Protein AF-A0A524JD13-F1 (afdb_monomer_lite)

Foldseek 3Di:
DDPVVQVVCVVVVHDHPDDDPDPDDDPPDDPQAPQAPPVGDDDPDDQQDWGAGPVRDIDHD

pLDDT: mean 76.2, std 11.61, range [47.31, 89.94]

Sequence (61 aa):
MNPKENALHIIHFGTQDRVVLAPPSHTIADFGANHEGDDGGGHHVPVGTRWTDVWGTVWHR

Structure (mmCIF, N/CA/C/O backbone):
data_AF-A0A524JD13-F1
#
_entry.id   AF-A0A524JD13-F1
#
loop_
_atom_site.group_PDB
_atom_site.id
_atom_site.type_symbol
_atom_site.label_atom_id
_atom_site.label_alt_id
_atom_site.label_comp_id
_atom_site.label_asym_id
_atom_site.label_entity_id
_atom_site.label_seq_id
_atom_site.pdbx_PDB_ins_code
_atom_site.Cartn_x
_atom_site.Cartn_y
_atom_site.Cartn_z
_atom_site.occupancy
_atom_site.B_iso_or_equiv
_atom_site.auth_seq_id
_atom_site.auth_comp_id
_atom_site.auth_asym_id
_atom_site.auth_atom_id
_atom_site.pdbx_PDB_model_num
ATOM 1 N N . MET A 1 1 ? -24.354 11.685 18.662 1.00 76.50 1 MET A N 1
ATOM 2 C CA . MET A 1 1 ? -22.935 11.820 19.046 1.00 76.50 1 MET A CA 1
ATOM 3 C C . MET A 1 1 ? -22.105 12.279 17.848 1.00 76.50 1 MET A C 1
ATOM 5 O O . MET A 1 1 ? -22.405 11.847 16.735 1.00 76.50 1 MET A O 1
ATOM 9 N N . ASN A 1 2 ? -21.118 13.164 18.024 1.00 86.88 2 ASN A N 1
ATOM 10 C CA . ASN A 1 2 ? -20.227 13.563 16.922 1.00 86.88 2 ASN A CA 1
ATOM 11 C C . ASN A 1 2 ? -19.121 12.501 16.675 1.00 86.88 2 ASN A C 1
ATOM 13 O O . ASN A 1 2 ? -18.885 11.654 17.540 1.00 86.88 2 ASN A O 1
ATOM 17 N N . PRO A 1 3 ?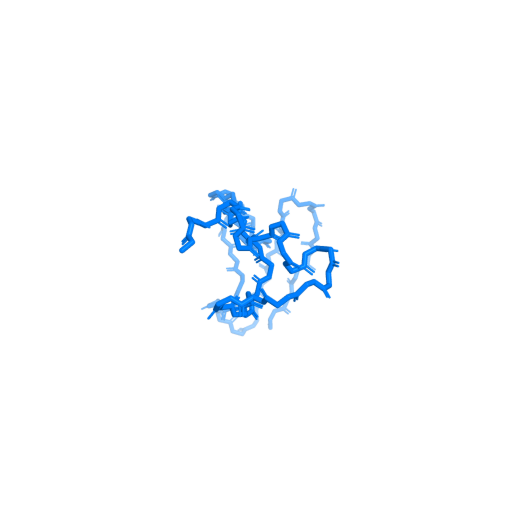 -18.429 12.507 15.516 1.00 82.25 3 PRO 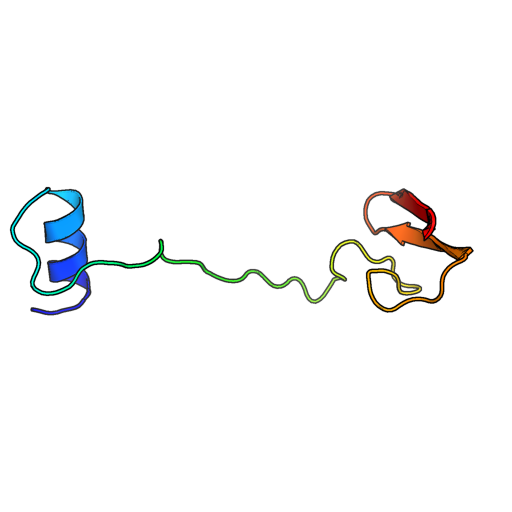A N 1
ATOM 18 C CA . PRO A 1 3 ? -17.441 11.471 15.191 1.00 82.25 3 PRO A CA 1
ATOM 19 C C . PRO A 1 3 ? -16.300 11.331 16.209 1.00 82.25 3 PRO A C 1
ATOM 21 O O . PRO A 1 3 ? -15.853 10.218 16.479 1.00 82.25 3 PRO A O 1
ATOM 24 N N . LYS A 1 4 ? -15.852 12.447 16.800 1.00 85.69 4 LYS A N 1
ATOM 25 C CA . LYS A 1 4 ? -14.777 12.467 17.801 1.00 85.69 4 LYS A CA 1
ATOM 26 C C . LYS A 1 4 ? -15.224 11.811 19.106 1.00 85.69 4 LYS A C 1
ATOM 28 O O . LYS A 1 4 ? -14.493 10.998 19.659 1.00 85.69 4 LYS A O 1
ATOM 33 N N . GLU A 1 5 ? -16.424 12.139 19.572 1.00 87.81 5 GLU A N 1
ATOM 34 C CA . GLU A 1 5 ? -17.025 11.537 20.765 1.00 87.81 5 GLU A CA 1
ATOM 35 C C . GLU A 1 5 ? -17.192 10.021 20.586 1.00 87.81 5 GLU A C 1
ATOM 37 O O . GLU A 1 5 ? -16.730 9.255 21.427 1.00 87.81 5 GLU A O 1
ATOM 42 N N . ASN A 1 6 ? -17.738 9.564 19.452 1.00 87.56 6 ASN A N 1
ATOM 43 C CA . ASN A 1 6 ? -17.929 8.132 19.188 1.00 87.56 6 ASN A CA 1
ATOM 44 C C . ASN A 1 6 ? -16.601 7.361 19.138 1.00 87.56 6 ASN A C 1
ATOM 46 O O . ASN A 1 6 ? -16.514 6.251 19.659 1.00 87.56 6 ASN A O 1
ATOM 50 N N . ALA A 1 7 ? -15.550 7.955 18.562 1.00 81.81 7 ALA A N 1
ATOM 51 C CA . ALA A 1 7 ? -14.212 7.365 18.569 1.00 81.81 7 ALA A CA 1
ATOM 52 C C . ALA A 1 7 ? -13.654 7.206 19.995 1.00 81.81 7 ALA A C 1
ATOM 54 O O . ALA A 1 7 ? -13.097 6.160 20.321 1.00 81.81 7 ALA A O 1
ATOM 55 N N . LEU A 1 8 ? -13.847 8.206 20.863 1.00 87.62 8 LEU A N 1
ATOM 56 C CA . LEU A 1 8 ? -13.425 8.131 22.265 1.00 87.62 8 LEU A CA 1
ATOM 57 C C . LEU A 1 8 ? -14.181 7.040 23.034 1.00 87.62 8 LEU A C 1
ATOM 59 O O . LEU A 1 8 ? -13.559 6.299 23.791 1.00 87.62 8 LEU A O 1
ATOM 63 N N . HIS A 1 9 ? -15.487 6.882 22.807 1.00 87.12 9 HIS A N 1
ATOM 64 C CA . HIS A 1 9 ? -16.264 5.802 23.426 1.00 87.12 9 HIS A CA 1
ATOM 65 C C . HIS A 1 9 ? -15.751 4.410 23.038 1.00 87.12 9 HIS A C 1
ATOM 67 O O . HIS A 1 9 ? -15.644 3.549 23.909 1.00 87.12 9 HIS A O 1
ATOM 73 N N . ILE A 1 10 ? -15.364 4.206 21.774 1.00 84.19 10 ILE A N 1
ATOM 74 C CA . ILE A 1 10 ? -14.760 2.945 21.315 1.00 84.19 10 ILE A CA 1
ATOM 75 C C . ILE A 1 10 ? -13.417 2.693 22.016 1.00 84.19 10 ILE A C 1
ATOM 77 O O . ILE A 1 10 ? -13.184 1.589 22.502 1.00 84.19 10 ILE A O 1
ATOM 81 N N . ILE A 1 11 ? -12.553 3.712 22.111 1.00 85.19 11 ILE A N 1
ATOM 82 C CA . ILE A 1 11 ? -11.233 3.607 22.766 1.00 85.19 11 ILE A CA 1
ATOM 83 C C . ILE A 1 11 ? -11.372 3.283 24.262 1.00 85.19 11 ILE A C 1
ATOM 85 O O . ILE A 1 11 ? -10.576 2.524 24.808 1.00 85.19 11 ILE A O 1
ATOM 89 N N . HIS A 1 12 ? -12.383 3.845 24.925 1.00 89.94 12 HIS A N 1
ATOM 90 C CA . HIS A 1 12 ? -12.639 3.636 26.350 1.00 89.94 12 HIS A CA 1
ATOM 91 C C . HIS A 1 12 ? -13.546 2.433 26.655 1.00 89.94 12 HIS A C 1
ATOM 93 O O . HIS A 1 12 ? -13.955 2.275 27.804 1.00 89.94 12 HIS A O 1
ATOM 99 N N . PHE A 1 13 ? -13.861 1.593 25.661 1.00 84.94 13 PHE A N 1
ATOM 100 C CA . PHE A 1 13 ? -14.754 0.434 25.802 1.00 84.94 13 PHE A CA 1
ATOM 101 C C . PHE A 1 13 ? -16.140 0.780 26.388 1.00 84.94 13 PHE A C 1
ATOM 103 O O . PHE A 1 13 ? -16.740 -0.014 27.111 1.00 84.94 13 PHE A O 1
ATOM 110 N N . GLY A 1 14 ? -16.642 1.984 26.103 1.00 85.25 14 GLY A N 1
ATOM 111 C CA . GLY A 1 14 ? -17.994 2.407 26.465 1.00 85.25 14 GLY A CA 1
ATOM 112 C C . GLY A 1 14 ? -19.042 1.936 25.454 1.00 85.25 14 GLY A C 1
ATOM 113 O O . GLY A 1 14 ? -18.742 1.211 24.513 1.00 85.25 14 GLY A O 1
ATOM 114 N N . THR A 1 15 ? -20.287 2.386 25.617 1.00 86.50 15 THR A N 1
ATOM 115 C CA . THR A 1 15 ? -21.350 2.133 24.634 1.00 86.50 15 THR A CA 1
ATOM 116 C C . THR A 1 15 ? -21.229 3.111 23.467 1.00 86.50 15 THR A C 1
ATOM 118 O O . THR A 1 15 ? -21.424 4.313 23.642 1.00 86.50 15 THR A O 1
ATOM 121 N N . GLN A 1 16 ? -20.909 2.601 22.280 1.00 81.31 16 GLN A N 1
ATOM 122 C CA . GLN A 1 16 ? -20.869 3.370 21.033 1.00 81.31 16 GLN A CA 1
ATOM 123 C C . GLN A 1 16 ? -22.215 3.356 20.292 1.00 81.31 16 GLN A C 1
ATOM 125 O O . GLN A 1 16 ? -22.866 2.316 20.198 1.00 81.31 16 GLN A O 1
ATOM 130 N N . ASP A 1 17 ? -22.583 4.482 19.674 1.00 81.88 17 ASP A N 1
ATOM 131 C CA . ASP A 1 17 ? -23.734 4.555 18.759 1.00 81.88 17 ASP A CA 1
ATOM 132 C C . ASP A 1 17 ? -23.421 3.862 17.419 1.00 81.88 17 ASP A C 1
ATOM 134 O O . ASP A 1 17 ? -24.317 3.390 16.715 1.00 81.88 17 ASP A O 1
ATOM 138 N N . ARG A 1 18 ? -22.136 3.839 17.026 1.00 78.12 18 ARG A N 1
ATOM 139 C CA . ARG A 1 18 ? -21.643 3.241 15.775 1.00 78.12 18 ARG A CA 1
ATOM 140 C C . ARG A 1 18 ? -20.289 2.574 15.987 1.00 78.12 18 ARG A C 1
ATOM 142 O O . ARG A 1 18 ? -19.426 3.126 16.661 1.00 78.12 18 ARG A O 1
ATOM 149 N N . VAL A 1 19 ? -20.076 1.421 15.357 1.00 81.12 19 VAL A N 1
ATOM 150 C CA . VAL A 1 19 ? -18.801 0.689 15.401 1.00 81.12 19 VAL A CA 1
ATOM 151 C C . VAL A 1 19 ? -17.894 1.153 14.260 1.00 81.12 19 VAL A C 1
ATOM 153 O O . VAL A 1 19 ? -18.329 1.250 13.113 1.00 81.12 19 VAL A O 1
ATOM 156 N N . VAL A 1 20 ? -16.627 1.435 14.567 1.00 74.19 20 VAL A N 1
ATOM 157 C CA . VAL A 1 20 ? -15.589 1.684 13.557 1.00 74.19 20 VAL A CA 1
ATOM 158 C C . VAL A 1 20 ? -15.256 0.354 12.875 1.00 74.19 20 VAL A C 1
ATOM 160 O O . VAL A 1 20 ? -14.780 -0.568 13.527 1.00 74.19 20 VAL A O 1
ATOM 163 N N . LEU A 1 21 ? -15.538 0.243 11.572 1.00 83.00 21 LEU A N 1
ATOM 164 C CA . LEU A 1 21 ? -15.360 -1.002 10.804 1.00 83.00 21 LEU A CA 1
ATOM 165 C C . LEU A 1 21 ? -13.914 -1.242 10.349 1.00 83.00 21 LEU A C 1
ATOM 167 O O . LEU A 1 21 ? -13.536 -2.373 10.064 1.00 83.00 21 LEU A O 1
ATOM 171 N N . ALA A 1 22 ? -13.116 -0.181 10.267 1.00 77.75 22 ALA A N 1
ATOM 172 C CA . ALA A 1 22 ? -11.713 -0.222 9.889 1.00 77.75 22 ALA A CA 1
ATOM 173 C C . ALA A 1 22 ? -10.980 0.949 10.559 1.00 77.75 22 ALA A C 1
ATOM 175 O O . ALA A 1 22 ? -11.596 2.000 10.771 1.00 77.75 22 ALA A O 1
ATOM 176 N N . PRO A 1 23 ? -9.690 0.802 10.903 1.00 71.31 23 PRO A N 1
ATOM 177 C CA . PRO A 1 23 ? -8.909 1.909 11.438 1.00 71.31 23 PRO A CA 1
ATOM 178 C C . PRO A 1 23 ? -8.904 3.088 10.450 1.00 71.31 23 PRO A C 1
ATOM 180 O O . PRO A 1 23 ? -8.962 2.860 9.240 1.00 71.31 23 PRO A O 1
ATOM 183 N N . PRO A 1 24 ? -8.808 4.344 10.928 1.00 69.50 24 PRO A N 1
ATOM 184 C CA . PRO A 1 24 ? -8.606 5.491 10.053 1.00 69.50 24 PRO A CA 1
ATOM 185 C C . PRO A 1 24 ? -7.348 5.287 9.200 1.00 69.50 24 PRO A C 1
ATOM 187 O O . PRO A 1 24 ? -6.225 5.388 9.690 1.00 69.50 24 PRO A O 1
ATOM 1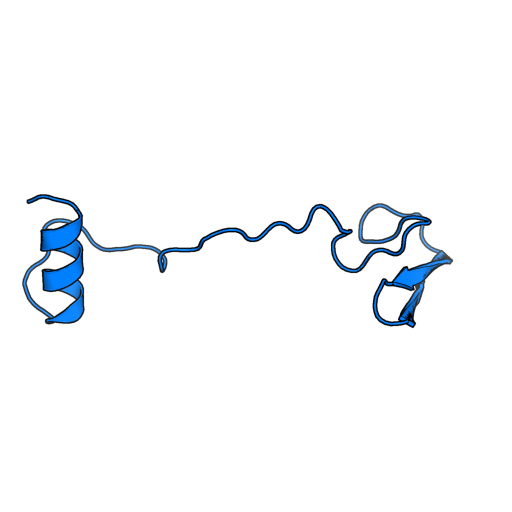90 N N . SER A 1 25 ? -7.536 4.973 7.922 1.00 72.50 25 SER A N 1
ATOM 191 C CA . SER A 1 25 ? -6.456 4.818 6.956 1.00 72.50 25 SER A CA 1
ATOM 192 C C . SER A 1 25 ? -6.330 6.103 6.151 1.00 72.50 25 SER A C 1
ATOM 194 O O . SER A 1 25 ? -7.267 6.499 5.458 1.00 72.50 25 SER A O 1
ATOM 196 N N . HIS A 1 26 ? -5.168 6.742 6.215 1.00 70.62 26 HIS A N 1
ATOM 197 C CA . HIS A 1 26 ? -4.794 7.736 5.220 1.00 70.62 26 HIS A CA 1
ATOM 198 C C . HIS A 1 26 ? -4.054 6.979 4.126 1.00 70.62 26 HIS A C 1
ATOM 200 O O . HIS A 1 26 ? -2.979 6.437 4.377 1.00 70.62 26 HIS A O 1
ATOM 206 N N . THR A 1 27 ? -4.646 6.887 2.937 1.00 62.62 27 THR A N 1
ATOM 207 C CA . THR A 1 27 ? -3.936 6.341 1.782 1.00 62.62 27 THR A CA 1
ATOM 208 C C . THR A 1 27 ? -2.843 7.330 1.413 1.00 62.62 27 THR A C 1
ATOM 210 O O . THR A 1 27 ? -3.108 8.355 0.788 1.00 62.62 27 THR A O 1
ATOM 213 N N . ILE A 1 28 ? -1.616 7.039 1.831 1.00 56.78 28 ILE A N 1
ATOM 214 C CA . ILE A 1 28 ? -0.434 7.671 1.261 1.00 56.78 28 ILE A CA 1
ATOM 215 C C . ILE A 1 28 ? -0.183 6.923 -0.043 1.00 56.78 28 ILE A C 1
ATOM 217 O O . ILE A 1 28 ? 0.464 5.882 -0.063 1.00 56.78 28 ILE A O 1
ATOM 221 N N . ALA A 1 29 ? -0.807 7.405 -1.112 1.00 52.16 29 ALA A N 1
ATOM 222 C CA . ALA A 1 29 ? -0.405 7.040 -2.455 1.00 52.16 29 ALA A CA 1
ATOM 223 C C . ALA A 1 29 ? 0.756 7.965 -2.810 1.00 52.16 29 ALA A C 1
ATOM 225 O O . ALA A 1 29 ? 0.548 9.158 -3.039 1.00 52.16 29 ALA A O 1
ATOM 226 N N . ASP A 1 30 ? 1.974 7.434 -2.790 1.00 50.97 30 ASP A N 1
ATOM 227 C CA . ASP A 1 30 ? 3.042 8.076 -3.537 1.00 50.97 30 ASP A CA 1
ATOM 228 C C . ASP A 1 30 ? 2.701 7.903 -5.024 1.00 50.97 30 ASP A C 1
ATOM 230 O O . ASP A 1 30 ? 2.382 6.801 -5.474 1.00 50.97 30 ASP A O 1
ATOM 234 N N . PHE A 1 31 ? 2.697 8.999 -5.782 1.00 51.16 31 PHE A N 1
ATOM 235 C CA . PHE A 1 31 ? 2.589 8.914 -7.241 1.00 51.16 31 PHE A CA 1
ATOM 236 C C . PHE A 1 31 ? 3.847 8.272 -7.846 1.00 51.16 31 PHE A C 1
ATOM 238 O O . PHE A 1 31 ? 3.824 7.872 -9.010 1.00 51.16 31 PHE A O 1
ATOM 245 N N . GLY A 1 32 ? 4.913 8.123 -7.051 1.00 47.31 32 GLY A N 1
ATOM 246 C CA . GLY A 1 32 ? 5.963 7.144 -7.272 1.00 47.31 32 GLY A CA 1
ATOM 247 C C . GLY A 1 32 ? 5.408 5.733 -7.114 1.00 47.31 32 GLY A C 1
ATOM 248 O O . GLY A 1 32 ? 5.480 5.150 -6.041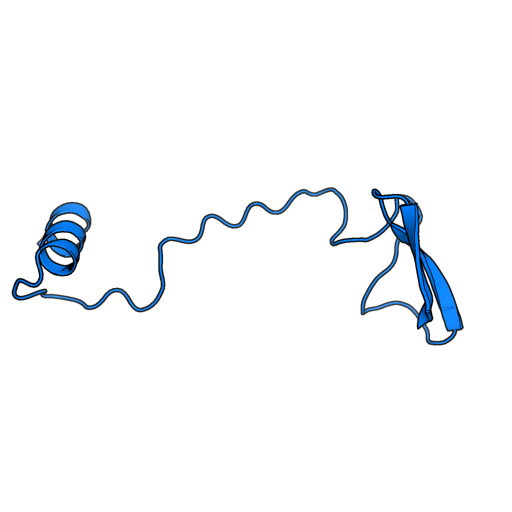 1.00 47.31 32 GLY A O 1
ATOM 249 N N . ALA A 1 33 ? 4.814 5.233 -8.197 1.00 53.25 33 ALA A N 1
ATOM 250 C CA . ALA A 1 33 ? 4.974 3.867 -8.673 1.00 53.25 33 ALA A CA 1
ATOM 251 C C . ALA A 1 33 ? 4.915 2.780 -7.578 1.00 53.25 33 ALA A C 1
ATOM 253 O O . ALA A 1 33 ? 5.863 2.560 -6.835 1.00 53.25 33 ALA A O 1
ATOM 254 N N . ASN A 1 34 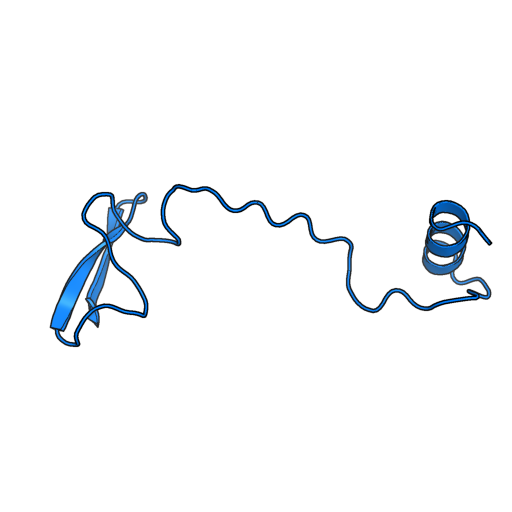? 3.799 2.053 -7.517 1.00 59.22 34 ASN A N 1
ATOM 255 C CA . ASN A 1 34 ? 3.502 0.973 -6.572 1.00 59.22 34 ASN A CA 1
ATOM 256 C C . ASN A 1 34 ? 4.538 -0.182 -6.626 1.00 59.22 34 ASN A C 1
ATOM 258 O O . ASN A 1 34 ? 4.242 -1.251 -7.151 1.00 59.22 34 ASN A O 1
ATOM 262 N N . HIS A 1 35 ? 5.752 0.031 -6.109 1.00 59.00 35 HIS A N 1
ATOM 263 C CA . HIS A 1 35 ? 6.932 -0.812 -6.349 1.00 59.00 35 HIS A CA 1
ATOM 264 C C . HIS A 1 35 ? 7.323 -0.953 -7.831 1.00 59.00 35 HIS A C 1
ATOM 266 O O . HIS A 1 35 ? 7.861 -1.976 -8.260 1.00 59.00 35 HIS A O 1
ATOM 272 N N . GLU A 1 36 ? 7.050 0.062 -8.642 1.00 58.97 36 GLU A N 1
ATOM 273 C CA . GLU A 1 36 ? 7.368 0.056 -10.073 1.00 58.97 36 GLU A CA 1
ATOM 274 C C . GLU A 1 36 ? 8.532 1.039 -10.312 1.00 58.97 36 GLU A C 1
ATOM 276 O O . GLU A 1 36 ? 8.680 2.006 -9.572 1.00 58.97 36 GLU A O 1
ATOM 281 N N . GLY A 1 37 ? 9.438 0.754 -11.251 1.00 61.75 37 GLY A N 1
ATOM 282 C CA . GLY A 1 37 ? 10.527 1.683 -11.595 1.00 61.75 37 GLY A CA 1
ATOM 283 C C . GLY A 1 37 ? 10.029 2.833 -12.475 1.00 61.75 37 GLY A C 1
ATOM 284 O O . GLY A 1 37 ? 8.890 2.797 -12.939 1.00 61.75 37 GLY A O 1
ATOM 285 N N . ASP A 1 38 ? 10.887 3.815 -12.775 1.00 60.91 38 ASP A N 1
ATOM 286 C CA . ASP A 1 38 ? 10.549 4.931 -13.686 1.00 60.91 38 ASP A CA 1
ATOM 287 C C . ASP A 1 38 ? 10.191 4.455 -15.111 1.00 60.91 38 ASP A C 1
ATOM 289 O O . ASP A 1 38 ? 9.426 5.107 -15.819 1.00 60.91 38 ASP A O 1
ATOM 293 N N . ASP A 1 39 ? 10.693 3.281 -15.507 1.00 64.62 39 ASP A N 1
ATOM 294 C CA . ASP A 1 39 ? 10.368 2.607 -16.772 1.00 64.62 39 ASP A CA 1
ATOM 295 C C . ASP A 1 39 ? 9.024 1.833 -16.731 1.00 64.62 39 ASP A C 1
ATOM 297 O O . ASP A 1 39 ? 8.627 1.212 -17.722 1.00 64.62 39 ASP A O 1
ATOM 301 N N . GLY A 1 40 ? 8.310 1.855 -15.597 1.00 66.00 40 GLY A N 1
ATOM 302 C CA . GLY A 1 40 ? 7.075 1.102 -15.347 1.00 66.00 40 GLY A CA 1
ATOM 303 C C . GLY A 1 40 ? 7.295 -0.322 -14.805 1.00 66.00 40 GLY A C 1
ATOM 304 O O . GLY A 1 40 ? 8.418 -0.816 -14.698 1.00 66.00 40 GLY A O 1
ATOM 305 N N . GLY A 1 41 ? 6.210 -1.005 -14.415 1.00 72.81 41 GLY A N 1
ATOM 306 C CA . GLY A 1 41 ? 6.255 -2.367 -13.862 1.00 72.81 41 GLY A CA 1
ATOM 307 C C . GLY A 1 41 ? 4.902 -2.878 -13.354 1.00 72.81 41 GLY A C 1
ATOM 308 O O . GLY A 1 41 ? 3.872 -2.279 -13.619 1.00 72.81 41 GLY A O 1
ATOM 309 N N . GLY A 1 42 ? 4.890 -3.994 -12.619 1.00 72.38 42 GLY A N 1
ATOM 310 C CA . GLY A 1 42 ? 3.760 -4.386 -11.764 1.00 72.38 42 GLY A CA 1
ATOM 311 C C . GLY A 1 42 ? 2.695 -5.297 -12.379 1.00 72.38 42 GLY A C 1
ATOM 312 O O . GLY A 1 42 ? 2.882 -5.938 -13.407 1.00 72.38 42 GLY A O 1
ATOM 313 N N . HIS A 1 43 ? 1.545 -5.424 -11.709 1.00 75.19 43 HIS A N 1
ATOM 314 C CA . HIS A 1 43 ? 0.569 -6.503 -11.965 1.00 75.19 43 HIS A CA 1
ATOM 315 C C . HIS A 1 43 ? -0.096 -6.497 -13.359 1.00 75.19 43 HIS A C 1
ATOM 317 O O . HIS A 1 43 ? -0.834 -7.428 -13.695 1.00 75.19 43 HIS A O 1
ATOM 323 N N . HIS A 1 44 ? 0.132 -5.463 -14.167 1.00 77.62 44 HIS A N 1
ATOM 324 C CA . HIS A 1 44 ? -0.500 -5.259 -15.468 1.00 77.62 44 HIS A CA 1
ATOM 325 C C . HIS A 1 44 ? 0.437 -5.566 -16.651 1.00 77.62 44 HIS A C 1
ATOM 327 O O . HIS A 1 44 ? -0.029 -5.632 -17.787 1.00 77.62 44 HIS A O 1
ATOM 333 N N . VAL A 1 45 ? 1.732 -5.802 -16.406 1.00 81.81 45 VAL A N 1
ATOM 334 C CA . VAL A 1 45 ? 2.716 -6.077 -17.470 1.00 81.81 45 VAL A CA 1
ATOM 335 C C . VAL A 1 45 ? 2.586 -7.498 -18.035 1.00 81.81 45 VAL A C 1
ATOM 337 O O . VAL A 1 45 ? 2.124 -8.392 -17.324 1.00 81.81 45 VAL A O 1
ATOM 340 N N . PRO A 1 46 ? 3.001 -7.762 -19.285 1.00 87.62 46 PRO A N 1
ATOM 341 C CA . PRO A 1 46 ? 3.026 -9.117 -19.835 1.00 87.62 46 PRO A CA 1
ATOM 342 C C . PRO A 1 46 ? 3.838 -10.120 -18.993 1.00 87.62 46 PRO A C 1
ATOM 344 O O . PRO A 1 46 ? 4.756 -9.761 -18.258 1.00 87.62 46 PRO A O 1
ATOM 347 N N . VAL A 1 47 ? 3.522 -11.410 -19.127 1.00 87.88 47 VAL A N 1
AT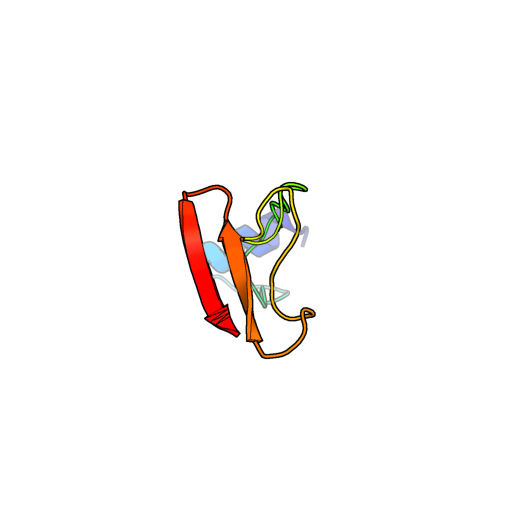OM 348 C CA . VAL A 1 47 ? 4.381 -12.487 -18.602 1.00 87.88 47 VAL A CA 1
ATOM 349 C C . VAL A 1 47 ? 5.717 -12.466 -19.353 1.00 87.88 47 VAL A C 1
ATOM 351 O O . VAL A 1 47 ? 5.744 -12.298 -20.572 1.00 87.88 47 VAL A O 1
ATOM 354 N N . GLY A 1 48 ? 6.816 -12.631 -18.627 1.00 87.19 48 GLY A N 1
ATOM 355 C CA . GLY A 1 48 ? 8.194 -12.518 -19.099 1.00 87.19 48 GLY A CA 1
ATOM 356 C C . GLY A 1 48 ? 8.809 -11.131 -18.894 1.00 87.19 48 GLY A C 1
ATOM 357 O O . GLY A 1 48 ? 10.014 -10.963 -19.097 1.00 87.19 48 GLY A O 1
ATOM 358 N N . THR A 1 49 ? 8.024 -10.127 -18.490 1.00 86.12 49 THR A N 1
ATOM 359 C CA . THR A 1 49 ? 8.556 -8.790 -18.209 1.00 86.12 49 THR A CA 1
ATOM 360 C C . THR A 1 49 ? 9.447 -8.814 -16.968 1.00 86.12 49 THR A C 1
ATOM 362 O O . THR A 1 49 ? 9.112 -9.409 -15.940 1.00 86.12 49 THR A O 1
ATOM 365 N N . ARG A 1 50 ? 10.588 -8.125 -17.065 1.00 88.75 50 ARG A N 1
ATOM 366 C CA . ARG A 1 50 ? 11.490 -7.831 -15.947 1.00 88.75 50 ARG A CA 1
ATOM 367 C C . ARG A 1 50 ? 11.538 -6.328 -15.739 1.00 88.75 50 ARG A C 1
ATOM 369 O O . ARG A 1 50 ? 11.622 -5.596 -16.721 1.00 88.75 50 ARG A O 1
ATOM 376 N N . TRP A 1 51 ? 11.521 -5.891 -14.487 1.00 84.50 51 TRP A N 1
ATOM 377 C CA . TRP A 1 51 ? 11.719 -4.487 -14.133 1.00 84.50 51 TRP A CA 1
ATOM 378 C C . TRP A 1 51 ? 12.484 -4.376 -12.816 1.00 84.50 51 TRP A C 1
ATOM 380 O O . TRP A 1 51 ? 12.502 -5.316 -12.016 1.00 84.50 51 TRP A O 1
ATOM 390 N N . THR A 1 52 ? 13.121 -3.226 -12.618 1.00 83.88 52 THR A N 1
ATOM 391 C CA . THR A 1 52 ? 13.772 -2.851 -11.363 1.00 83.88 52 THR A CA 1
ATOM 392 C C . THR A 1 52 ? 12.932 -1.764 -10.717 1.00 83.88 52 THR A C 1
ATOM 394 O O . THR A 1 52 ? 12.603 -0.785 -11.382 1.00 83.88 52 THR A O 1
ATOM 397 N N . ASP A 1 53 ? 12.551 -1.939 -9.458 1.00 80.38 53 ASP A N 1
ATOM 398 C CA . ASP A 1 53 ? 11.784 -0.924 -8.738 1.00 80.38 53 ASP A CA 1
ATOM 399 C C . ASP A 1 53 ? 12.664 0.212 -8.196 1.00 80.38 53 ASP A C 1
ATOM 401 O O . ASP A 1 53 ? 13.895 0.173 -8.273 1.00 80.38 53 ASP A O 1
ATOM 405 N N . VAL A 1 54 ? 12.025 1.234 -7.626 1.00 73.81 54 VAL A N 1
ATOM 406 C CA . VAL A 1 54 ? 12.696 2.413 -7.049 1.00 73.81 54 VAL A CA 1
ATOM 407 C C . VAL A 1 54 ? 13.670 2.095 -5.904 1.00 73.81 54 VAL A C 1
ATOM 409 O O . VAL A 1 54 ? 14.490 2.942 -5.551 1.00 73.81 54 VAL A O 1
ATOM 412 N N . TRP A 1 55 ? 13.633 0.885 -5.337 1.00 80.75 55 TRP A N 1
ATOM 413 C CA . TRP A 1 55 ? 14.578 0.424 -4.313 1.00 80.75 55 TRP A CA 1
ATOM 414 C C . TRP A 1 55 ? 15.679 -0.486 -4.873 1.00 80.75 55 TRP A C 1
ATOM 416 O O . TRP A 1 55 ? 16.502 -0.994 -4.110 1.00 80.75 55 TRP A O 1
ATOM 426 N N . GLY A 1 56 ? 15.727 -0.693 -6.192 1.00 80.56 56 GLY A N 1
ATOM 427 C CA . GLY A 1 56 ? 16.707 -1.560 -6.843 1.00 80.56 56 GLY A CA 1
ATOM 428 C C . GLY A 1 56 ? 16.334 -3.047 -6.833 1.00 80.56 56 GLY A C 1
ATOM 429 O O . GLY A 1 56 ? 17.163 -3.881 -7.209 1.00 80.56 56 GLY A O 1
ATOM 430 N N . THR A 1 57 ? 15.116 -3.409 -6.418 1.00 83.06 57 THR A N 1
ATOM 431 C CA . THR A 1 57 ? 14.661 -4.806 -6.431 1.00 83.06 57 THR A CA 1
ATOM 432 C C . THR A 1 57 ? 14.290 -5.213 -7.848 1.00 83.06 57 THR A C 1
ATOM 434 O O . THR A 1 57 ? 13.522 -4.526 -8.518 1.00 83.06 57 THR A O 1
ATOM 437 N N . VAL A 1 58 ? 14.808 -6.355 -8.300 1.00 86.62 58 VAL A N 1
ATOM 438 C CA . VAL A 1 58 ? 14.501 -6.900 -9.626 1.00 86.62 58 VAL A CA 1
ATOM 439 C C . VAL A 1 58 ? 13.340 -7.881 -9.533 1.00 86.62 58 VAL A C 1
ATOM 441 O O . VAL A 1 58 ? 13.415 -8.884 -8.821 1.00 86.62 58 VAL A O 1
ATOM 444 N N . TRP A 1 59 ? 12.305 -7.628 -10.323 1.00 82.94 59 TRP A N 1
ATOM 445 C CA . TRP A 1 59 ? 11.113 -8.459 -10.430 1.00 82.94 59 TRP A CA 1
ATOM 446 C C . TRP A 1 59 ? 11.063 -9.182 -11.781 1.00 82.94 59 TRP A C 1
ATOM 448 O O . TRP A 1 59 ? 11.641 -8.734 -12.776 1.00 82.94 59 TRP A O 1
ATOM 458 N N . HIS A 1 60 ? 10.371 -10.321 -11.820 1.00 87.38 60 HIS A N 1
ATOM 459 C CA . HIS A 1 60 ? 10.084 -11.075 -13.040 1.00 87.38 60 HIS A CA 1
ATOM 460 C C . HIS A 1 60 ? 8.671 -11.644 -12.953 1.00 87.38 60 HIS A C 1
ATOM 462 O O . HIS A 1 60 ? 8.337 -12.284 -11.952 1.00 87.38 60 HIS A O 1
ATOM 468 N N . ARG A 1 61 ? 7.865 -11.406 -13.989 1.00 81.88 61 ARG A N 1
ATOM 469 C CA . ARG A 1 61 ? 6.525 -11.983 -14.118 1.00 81.88 61 ARG A CA 1
ATOM 470 C C . ARG A 1 61 ? 6.531 -13.230 -14.987 1.00 81.88 61 ARG A C 1
ATOM 472 O O . ARG A 1 61 ? 7.212 -13.201 -16.028 1.00 81.88 61 ARG A O 1
#

Radius of gyration: 20.58 Å; chains: 1; bounding box: 40×26×46 Å

Secondary structure (DSSP, 8-state):
--HHHHHHHHHTT---SS--SS--------SS-TT-BTTB-STTSPTT-EEE-TTS-EEE-